Protein AF-A0A662UWB1-F1 (afdb_monomer_lite)

pLDDT: mean 75.76, std 14.85, range [30.08, 95.81]

Secondary structure (DSSP, 8-state):
-----HHHHHHHHHS-PPPTTGGGGSEEEEE-TT-TT-SSSEEEEEPPTTSSTT--HHHHHHHHHHHHHHHTTTT--SB-TTTSSBHHHHHHHHHHTT---TTPPPTTS-HHHH-SSSS-HHHHHHHHHHTTPPPPPP-PPPP-

Radius of gyration: 21.33 Å; chains: 1; bounding box: 65×40×46 Å

Foldseek 3Di:
DFDADVVQVVCVVVVNFDDQQVLLRHKHWDACVVVPPDPDRIDIDRRPNCRHPPPDPQNVQLVVVLVVQLCVCPPPDDADPVPRHRNSVVSSCVRCVVNGRPPDDDPCPPCVNVDVDPDDPVRVVVVCVVVVHDDDDDDDDDDD

Sequence (144 aa):
MTLIRATTILAGLTGKPESRKELSTGVQLVGRGRVVWAKKPFWFRNAPYTVGPYAHDGQIEIRLMFANAAHQAKGMKGLDPETGLPHAAAHVMRKLTGATAPHRMDPAKYPSKIQRTAYREADLIAEARRRGLGTPAYVPPARV

Structure (mmCIF, N/CA/C/O backbone):
data_AF-A0A662UWB1-F1
#
_entry.id   AF-A0A662UWB1-F1
#
loop_
_atom_site.group_PDB
_atom_site.id
_atom_site.type_symbol
_atom_site.label_atom_id
_atom_site.label_alt_id
_atom_site.label_comp_id
_atom_site.label_asym_id
_atom_site.label_entity_id
_atom_site.label_seq_id
_atom_site.pdbx_PDB_ins_code
_atom_site.Cartn_x
_atom_site.Cartn_y
_atom_site.Cartn_z
_atom_site.occupancy
_atom_site.B_iso_or_equiv
_atom_site.auth_seq_id
_atom_site.auth_comp_id
_atom_site.auth_asym_id
_atom_site.auth_atom_id
_atom_site.pdbx_PDB_model_num
ATOM 1 N N . MET A 1 1 ? 19.954 -0.170 -0.949 1.00 30.08 1 MET A N 1
ATOM 2 C CA . MET A 1 1 ? 20.369 1.138 -0.401 1.00 30.08 1 MET A CA 1
ATOM 3 C C . MET A 1 1 ? 19.346 2.168 -0.849 1.00 30.08 1 MET A C 1
ATOM 5 O O . MET A 1 1 ? 19.076 2.213 -2.043 1.00 30.08 1 MET A O 1
ATOM 9 N N . THR A 1 2 ? 18.716 2.916 0.062 1.00 38.97 2 THR A N 1
ATOM 10 C CA . THR A 1 2 ? 17.745 3.952 -0.333 1.00 38.97 2 THR A CA 1
ATOM 11 C C . THR A 1 2 ? 18.452 5.298 -0.432 1.00 38.97 2 THR A C 1
ATOM 13 O O . THR A 1 2 ? 19.077 5.738 0.529 1.00 38.97 2 THR A O 1
ATOM 16 N N . LEU A 1 3 ? 18.356 5.943 -1.594 1.00 45.12 3 LEU A N 1
ATOM 17 C CA . LEU A 1 3 ? 18.893 7.280 -1.823 1.00 45.12 3 LEU A CA 1
ATOM 18 C C . LEU A 1 3 ? 18.009 8.312 -1.108 1.00 45.12 3 LEU A C 1
ATOM 20 O O . LEU A 1 3 ? 16.830 8.452 -1.442 1.00 45.12 3 LEU A O 1
ATOM 24 N N . ILE A 1 4 ? 18.572 9.041 -0.144 1.00 53.97 4 ILE A N 1
ATOM 25 C CA . ILE A 1 4 ? 17.940 10.249 0.398 1.00 53.97 4 ILE A CA 1
ATOM 26 C C . ILE A 1 4 ? 18.111 11.336 -0.661 1.00 53.97 4 ILE A C 1
ATOM 28 O O . ILE A 1 4 ? 19.228 11.764 -0.943 1.00 53.97 4 ILE A O 1
ATOM 32 N N . ARG A 1 5 ? 17.011 11.746 -1.295 1.00 58.16 5 ARG A N 1
ATOM 33 C CA . ARG A 1 5 ? 17.044 12.819 -2.293 1.00 58.16 5 ARG A CA 1
ATOM 34 C C . ARG A 1 5 ? 17.057 14.166 -1.577 1.00 58.16 5 ARG A C 1
ATOM 36 O O . ARG A 1 5 ? 16.391 14.331 -0.557 1.00 58.16 5 ARG A O 1
ATOM 43 N N . ALA A 1 6 ? 17.769 15.146 -2.133 1.00 57.19 6 ALA A N 1
ATOM 44 C CA . ALA A 1 6 ? 17.788 16.513 -1.604 1.00 57.19 6 ALA A CA 1
ATOM 45 C C . ALA A 1 6 ? 16.370 17.106 -1.478 1.00 57.19 6 ALA A C 1
ATOM 47 O O . ALA A 1 6 ? 16.086 17.866 -0.553 1.00 57.19 6 ALA A O 1
ATOM 48 N N . THR A 1 7 ? 15.449 16.678 -2.347 1.00 60.81 7 THR A N 1
ATOM 49 C CA . THR A 1 7 ? 14.036 17.058 -2.291 1.00 60.81 7 THR A CA 1
ATOM 50 C C . THR A 1 7 ? 13.334 16.580 -1.019 1.00 60.81 7 THR A C 1
ATOM 52 O O . THR A 1 7 ? 12.487 17.292 -0.498 1.00 60.81 7 THR A O 1
ATOM 55 N N . THR A 1 8 ? 13.735 15.447 -0.433 1.00 56.06 8 THR A N 1
ATOM 56 C CA . THR A 1 8 ? 13.215 14.961 0.856 1.00 56.06 8 THR A CA 1
ATOM 57 C C . THR A 1 8 ? 13.648 15.856 2.023 1.00 56.06 8 THR A C 1
ATOM 59 O O . THR A 1 8 ? 12.873 16.073 2.953 1.00 56.06 8 THR A O 1
ATOM 62 N N . ILE A 1 9 ? 14.866 16.404 1.967 1.00 60.88 9 ILE A N 1
ATOM 63 C CA . ILE A 1 9 ? 15.386 17.349 2.969 1.00 60.88 9 ILE A CA 1
ATOM 64 C C . ILE A 1 9 ? 14.651 18.691 2.838 1.00 60.88 9 ILE A C 1
ATOM 66 O O . ILE A 1 9 ? 14.133 19.215 3.822 1.00 60.88 9 ILE A O 1
ATOM 70 N N . LEU A 1 10 ? 14.517 19.202 1.611 1.00 56.84 10 LEU A N 1
ATOM 71 C CA . LEU A 1 10 ? 13.786 20.438 1.312 1.00 56.84 10 LEU A CA 1
ATOM 72 C C . LEU A 1 10 ? 12.287 20.341 1.628 1.00 56.84 10 LEU A C 1
ATOM 74 O O . LEU A 1 10 ? 11.715 21.292 2.156 1.00 56.84 10 LEU A O 1
ATOM 78 N N . ALA A 1 11 ? 11.644 19.200 1.378 1.00 58.25 11 ALA A N 1
ATOM 79 C CA . ALA A 1 11 ? 10.251 18.957 1.757 1.00 58.25 11 ALA A CA 1
ATOM 80 C C . ALA A 1 11 ? 10.061 18.957 3.284 1.00 58.25 11 ALA A C 1
ATOM 82 O O . ALA A 1 11 ? 9.036 19.422 3.783 1.00 58.25 11 ALA A O 1
ATOM 83 N N . GLY A 1 12 ? 11.066 18.485 4.033 1.00 57.97 12 GLY A N 1
ATOM 84 C CA . GLY A 1 12 ? 11.097 18.587 5.491 1.00 57.97 12 GLY A CA 1
ATOM 85 C C . GLY A 1 12 ? 11.230 20.021 6.006 1.00 57.97 12 GLY A C 1
ATOM 86 O O . GLY A 1 12 ? 10.634 20.347 7.027 1.00 57.97 12 GLY A O 1
ATOM 87 N N . LEU A 1 13 ? 11.957 20.880 5.282 1.00 56.72 13 LEU A N 1
ATOM 88 C CA . LEU A 1 13 ? 12.158 22.294 5.629 1.00 56.72 13 LEU A CA 1
ATOM 89 C C . LEU A 1 13 ? 10.992 23.202 5.205 1.00 56.72 13 LEU A C 1
ATOM 91 O O . LEU A 1 13 ? 10.688 24.172 5.888 1.00 56.72 13 LEU A O 1
ATOM 95 N N . THR A 1 14 ? 10.330 22.899 4.086 1.00 55.03 14 THR A N 1
ATOM 96 C CA . THR A 1 14 ? 9.287 23.755 3.485 1.00 55.03 14 THR A CA 1
ATOM 97 C C . THR A 1 14 ? 7.860 23.362 3.876 1.00 55.03 14 THR A C 1
ATOM 99 O O . THR A 1 14 ? 6.906 24.045 3.504 1.00 55.03 14 THR A O 1
ATOM 102 N N . GLY A 1 15 ? 7.680 22.251 4.601 1.00 54.00 15 GLY A N 1
ATOM 103 C CA . GLY A 1 15 ? 6.373 21.781 5.076 1.00 54.00 15 GLY A CA 1
ATOM 104 C C . GLY A 1 15 ? 5.419 21.291 3.979 1.00 54.00 15 GLY A C 1
ATOM 105 O O . GLY A 1 15 ? 4.290 20.905 4.282 1.00 54.00 15 GLY A O 1
ATOM 106 N N . LYS A 1 16 ? 5.852 21.275 2.713 1.00 50.88 16 LYS A N 1
ATOM 107 C CA . LYS A 1 16 ? 5.090 20.750 1.576 1.00 50.88 16 LYS A CA 1
ATOM 108 C C . LYS A 1 16 ? 5.683 19.403 1.155 1.00 50.88 16 LYS A C 1
ATOM 110 O O . LYS A 1 16 ? 6.632 19.382 0.373 1.00 50.88 16 LYS A O 1
ATOM 115 N N . PRO A 1 17 ? 5.176 18.272 1.679 1.00 55.06 17 PRO A N 1
ATOM 116 C CA . PRO A 1 17 ? 5.609 16.964 1.205 1.00 55.06 17 PRO A CA 1
ATOM 117 C C . PRO A 1 17 ? 5.277 16.806 -0.286 1.00 55.06 17 PRO A C 1
ATOM 119 O O . PRO A 1 17 ? 4.212 17.238 -0.729 1.00 55.06 17 PRO A O 1
ATOM 122 N N . GLU A 1 18 ? 6.184 16.179 -1.045 1.00 55.53 18 GLU A N 1
ATOM 123 C CA . GLU A 1 18 ? 5.965 15.809 -2.453 1.00 55.53 18 GLU A CA 1
ATOM 124 C C . GLU A 1 18 ? 4.643 15.038 -2.629 1.00 55.53 18 GLU A C 1
ATOM 126 O O . GLU A 1 18 ? 4.139 14.383 -1.704 1.00 55.53 18 GLU A O 1
ATOM 131 N N . SER A 1 19 ? 4.061 15.088 -3.831 1.00 51.94 19 SER A N 1
ATOM 132 C CA . SER A 1 19 ? 2.811 14.380 -4.098 1.00 51.94 19 SER A CA 1
ATOM 133 C C . SER A 1 19 ? 3.012 12.861 -3.956 1.00 51.94 19 SER A C 1
ATOM 135 O O . SER A 1 19 ? 4.069 12.308 -4.262 1.00 51.94 19 SER A O 1
ATOM 137 N N . ARG A 1 20 ? 1.983 12.129 -3.500 1.00 48.50 20 ARG A N 1
ATOM 138 C CA . ARG A 1 20 ? 2.073 10.671 -3.246 1.00 48.50 20 ARG A CA 1
ATOM 139 C C . ARG A 1 20 ? 2.561 9.845 -4.445 1.00 48.50 20 ARG A C 1
ATOM 141 O O . ARG A 1 20 ? 3.046 8.738 -4.233 1.00 48.50 20 ARG A O 1
ATOM 148 N N . LYS A 1 21 ? 2.413 10.349 -5.676 1.00 46.69 21 LYS A N 1
ATOM 149 C CA . LYS A 1 21 ? 2.893 9.681 -6.897 1.00 46.69 21 LYS A CA 1
ATOM 150 C C . LYS A 1 21 ? 4.418 9.786 -7.045 1.00 46.69 21 LYS A C 1
ATOM 152 O O . LYS A 1 21 ? 5.051 8.813 -7.448 1.00 46.69 21 LYS A O 1
ATOM 157 N N . GLU A 1 22 ? 5.002 10.916 -6.656 1.00 51.84 22 GLU A N 1
ATOM 158 C CA . GLU A 1 22 ? 6.445 11.203 -6.733 1.00 51.84 22 GLU A CA 1
ATOM 159 C C . GLU A 1 22 ? 7.227 10.537 -5.590 1.00 51.84 22 GLU A C 1
ATOM 161 O O . GLU A 1 22 ? 8.334 10.041 -5.789 1.00 51.84 22 GLU A O 1
ATOM 166 N N . LEU A 1 23 ? 6.591 10.386 -4.423 1.00 53.16 23 LEU A N 1
ATOM 167 C CA . LEU A 1 23 ? 7.151 9.702 -3.250 1.00 53.16 23 LEU A CA 1
ATOM 168 C C . LEU A 1 23 ? 7.293 8.174 -3.406 1.00 53.16 23 LEU A C 1
ATOM 170 O O . LEU A 1 23 ? 7.787 7.517 -2.490 1.00 53.16 23 LEU A O 1
ATOM 174 N N . SER A 1 24 ? 6.852 7.597 -4.528 1.00 52.19 24 SER A N 1
ATOM 175 C CA . SER A 1 24 ? 6.779 6.146 -4.767 1.00 52.19 24 SER A CA 1
ATOM 176 C C . SER A 1 24 ? 8.127 5.425 -4.848 1.00 52.19 24 SER A C 1
ATOM 178 O O . SER A 1 24 ? 8.180 4.198 -4.776 1.00 52.19 24 SER A O 1
ATOM 180 N N . THR A 1 25 ? 9.225 6.176 -4.954 1.00 53.50 25 THR A N 1
ATOM 181 C CA . THR A 1 25 ? 10.578 5.628 -5.137 1.00 53.50 25 THR A CA 1
ATOM 182 C C . THR A 1 25 ? 11.593 6.098 -4.084 1.00 53.50 25 THR A C 1
ATOM 184 O O . THR A 1 25 ? 12.794 5.990 -4.326 1.00 53.50 25 THR A O 1
ATOM 187 N N . GLY A 1 26 ? 11.160 6.658 -2.943 1.00 58.59 26 GLY A N 1
ATOM 188 C CA . GLY A 1 26 ? 12.063 7.344 -2.002 1.00 58.59 26 GLY A CA 1
ATOM 189 C C . GLY A 1 26 ? 11.813 7.125 -0.503 1.00 58.59 26 GLY A C 1
ATOM 190 O O . GLY A 1 26 ? 10.829 6.511 -0.077 1.00 58.59 26 GLY A O 1
ATOM 191 N N . VAL A 1 27 ? 12.741 7.657 0.305 1.00 66.38 27 VAL A N 1
ATOM 192 C CA . VAL A 1 27 ? 12.576 7.828 1.757 1.00 66.38 27 VAL A CA 1
ATOM 193 C C . VAL A 1 27 ? 11.588 8.971 1.999 1.00 66.38 27 VAL A C 1
ATOM 195 O O . VAL A 1 27 ? 11.742 10.058 1.454 1.00 66.38 27 VAL A O 1
ATOM 198 N N . GLN A 1 28 ? 10.576 8.737 2.827 1.00 69.06 28 GLN A N 1
ATOM 199 C CA . GLN A 1 28 ? 9.598 9.730 3.262 1.00 69.06 28 GLN A CA 1
ATOM 200 C C . GLN A 1 28 ? 9.977 10.240 4.652 1.00 69.06 28 GLN A C 1
ATOM 202 O O . GLN A 1 28 ? 10.137 9.430 5.568 1.00 69.06 28 GLN A O 1
ATOM 207 N N . LEU A 1 29 ? 10.054 11.562 4.828 1.00 71.06 29 LEU A N 1
ATOM 208 C CA . LEU A 1 29 ? 10.004 12.180 6.152 1.00 71.06 29 LEU A CA 1
ATOM 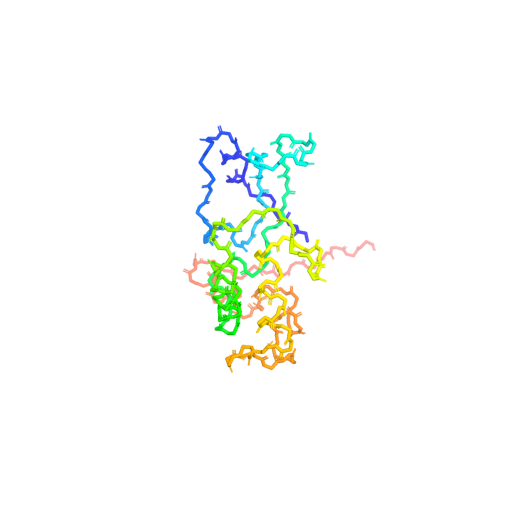209 C C . LEU A 1 29 ? 8.536 12.324 6.558 1.00 71.06 29 LEU A C 1
ATOM 211 O O . LEU A 1 29 ? 7.761 13.016 5.900 1.00 71.06 29 LEU A O 1
ATOM 215 N N . VAL A 1 30 ? 8.143 11.635 7.624 1.00 70.50 30 VAL A N 1
ATOM 216 C CA . VAL A 1 30 ? 6.763 11.610 8.111 1.00 70.50 30 VAL A CA 1
ATOM 217 C C . VAL A 1 30 ? 6.707 12.324 9.446 1.00 70.50 30 VAL A C 1
ATOM 219 O O . VAL A 1 30 ? 7.424 11.957 10.374 1.00 70.50 30 VAL A O 1
ATOM 222 N N . GLY A 1 31 ? 5.851 13.339 9.541 1.00 73.25 31 GLY A N 1
ATOM 223 C CA . GLY A 1 31 ? 5.522 13.974 10.811 1.00 73.25 31 GLY A CA 1
ATOM 224 C C . GLY A 1 31 ? 4.531 13.143 11.622 1.00 73.25 31 GLY A C 1
ATOM 225 O O . GLY A 1 31 ? 3.694 12.428 11.069 1.00 73.25 31 GLY A O 1
ATOM 226 N N . ARG A 1 32 ? 4.591 13.283 12.947 1.00 77.06 32 ARG A N 1
ATOM 227 C CA . ARG A 1 32 ? 3.719 12.592 13.904 1.00 77.06 32 ARG A CA 1
ATOM 228 C C . ARG A 1 32 ? 2.241 12.776 13.604 1.00 77.06 32 ARG A C 1
ATOM 230 O O . ARG A 1 32 ? 1.494 11.805 13.672 1.00 77.06 32 ARG A O 1
ATOM 237 N N . GLY A 1 33 ? 1.812 13.987 13.253 1.00 75.12 33 GLY A N 1
ATOM 238 C CA . GLY A 1 33 ? 0.404 14.275 12.981 1.00 75.12 33 GLY A CA 1
ATOM 239 C C . GLY A 1 33 ? -0.510 13.718 14.081 1.00 75.12 33 GLY A C 1
ATOM 240 O O . GLY A 1 33 ? -0.320 14.010 15.257 1.00 75.12 33 GLY A O 1
ATOM 241 N N . ARG A 1 34 ? -1.471 12.865 13.698 1.00 67.38 34 ARG A N 1
ATOM 242 C CA . ARG A 1 34 ? -2.433 12.206 14.609 1.00 67.38 34 ARG A CA 1
ATOM 243 C C . ARG A 1 34 ? -1.971 10.842 15.146 1.00 67.38 34 ARG A C 1
ATOM 245 O O . ARG A 1 34 ? -2.760 10.109 15.734 1.00 67.38 34 ARG A O 1
ATOM 252 N N . VAL A 1 35 ? -0.716 10.463 14.923 1.00 71.38 35 VAL A N 1
ATOM 253 C CA . VAL A 1 35 ? -0.171 9.171 15.352 1.00 71.38 35 VAL A CA 1
ATOM 254 C C . VAL A 1 35 ? 0.227 9.259 16.826 1.00 71.38 35 VAL A C 1
ATOM 256 O O . VAL A 1 35 ? 1.361 9.587 17.177 1.00 71.38 35 VAL A O 1
ATOM 259 N N . VAL A 1 36 ? -0.737 8.997 17.711 1.00 74.75 36 VAL A N 1
ATOM 260 C CA . VAL A 1 36 ? -0.573 9.178 19.165 1.00 74.75 36 VAL A CA 1
ATOM 261 C C . VAL A 1 36 ? 0.523 8.293 19.763 1.00 74.75 36 VAL A C 1
ATOM 263 O O . VAL A 1 36 ? 1.230 8.741 20.663 1.00 74.75 36 VAL A O 1
ATOM 266 N N . TRP A 1 37 ? 0.737 7.100 19.202 1.00 73.75 37 TRP A N 1
ATOM 267 C CA . TRP A 1 37 ? 1.749 6.135 19.645 1.00 73.75 37 TRP A CA 1
ATOM 268 C C . TRP A 1 37 ? 3.174 6.446 19.158 1.00 73.75 37 TRP A C 1
ATOM 270 O O . TRP A 1 37 ? 4.131 5.816 19.610 1.00 73.75 37 TRP A O 1
ATOM 280 N N . ALA A 1 38 ? 3.354 7.401 18.241 1.00 78.50 38 ALA A N 1
ATOM 281 C CA . ALA A 1 38 ? 4.684 7.750 17.759 1.00 78.50 38 ALA A CA 1
ATOM 282 C C . ALA A 1 38 ? 5.441 8.568 18.817 1.00 78.50 38 ALA A C 1
ATOM 284 O O . ALA A 1 38 ? 5.044 9.678 19.168 1.00 78.50 38 ALA A O 1
ATOM 285 N N . LYS A 1 39 ? 6.562 8.016 19.303 1.00 81.38 39 LYS A N 1
ATOM 286 C CA . LYS A 1 39 ? 7.436 8.675 20.290 1.00 81.38 39 LYS A CA 1
ATOM 287 C C . LYS A 1 39 ? 8.217 9.854 19.701 1.00 81.38 39 LYS A C 1
ATOM 289 O O . LYS A 1 39 ? 8.512 10.807 20.410 1.00 81.38 39 LYS A O 1
ATOM 294 N N . LYS A 1 40 ? 8.569 9.785 18.412 1.00 80.56 40 LYS A N 1
ATOM 295 C CA . LYS A 1 40 ? 9.342 10.822 17.715 1.00 80.56 40 LYS A CA 1
ATOM 296 C C . LYS A 1 40 ? 8.401 11.768 16.958 1.00 80.56 40 LYS A C 1
ATOM 298 O O . LYS A 1 40 ? 7.447 11.283 16.346 1.00 80.56 40 LYS A O 1
ATOM 303 N N . PRO A 1 41 ? 8.665 13.088 16.952 1.00 78.50 41 PRO A N 1
ATOM 304 C CA . PRO A 1 41 ? 7.842 14.052 16.220 1.00 78.50 41 PRO A CA 1
ATOM 305 C C . PRO A 1 41 ? 7.944 13.870 14.700 1.00 78.50 41 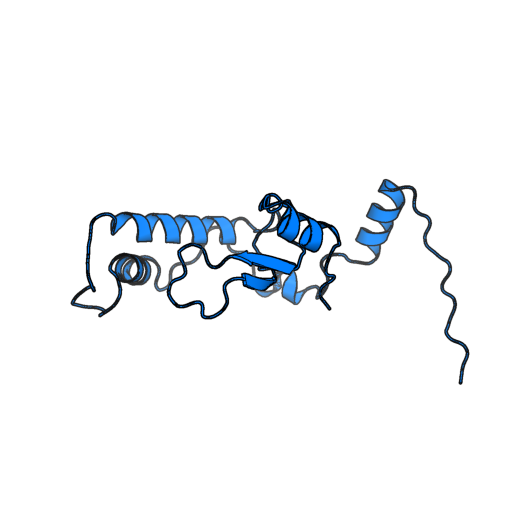PRO A C 1
ATOM 307 O O . PRO A 1 41 ? 7.000 14.202 13.987 1.00 78.50 41 PRO A O 1
ATOM 310 N N . PHE A 1 42 ? 9.045 13.287 14.217 1.00 82.06 42 PHE A N 1
ATOM 311 C CA . PHE A 1 42 ? 9.259 12.940 12.816 1.00 82.06 42 PHE A CA 1
ATOM 312 C C . PHE A 1 42 ? 10.045 11.628 12.715 1.00 82.06 42 PHE A C 1
ATOM 314 O O . PHE A 1 42 ? 10.832 11.299 13.609 1.00 82.06 42 PHE A O 1
ATOM 321 N N . TRP A 1 43 ? 9.858 10.874 11.636 1.00 80.62 43 TRP A N 1
ATOM 322 C CA . TRP A 1 43 ? 10.686 9.709 11.323 1.00 80.62 43 TRP A CA 1
ATOM 323 C C . TRP A 1 43 ? 10.791 9.486 9.820 1.00 80.62 43 TRP A C 1
ATOM 325 O O . TRP A 1 43 ? 9.927 9.892 9.041 1.00 80.62 43 TRP A O 1
ATOM 335 N N . PHE A 1 44 ? 11.855 8.795 9.427 1.00 78.88 44 PHE A N 1
ATOM 336 C CA . PHE A 1 44 ? 12.032 8.327 8.064 1.00 78.88 44 PHE A CA 1
ATOM 337 C C . PHE A 1 44 ? 11.361 6.967 7.882 1.00 78.88 44 PHE A C 1
ATOM 339 O O . PHE A 1 44 ? 11.494 6.079 8.725 1.00 78.88 44 PHE A O 1
ATOM 346 N N . ARG A 1 45 ? 10.659 6.784 6.765 1.00 70.12 45 ARG A N 1
ATOM 347 C CA . ARG A 1 45 ? 10.213 5.463 6.306 1.00 70.12 45 ARG A CA 1
ATOM 348 C C . ARG A 1 45 ? 10.428 5.332 4.809 1.00 70.12 45 ARG A C 1
ATOM 350 O O . ARG A 1 45 ? 10.287 6.311 4.086 1.00 70.12 45 ARG A O 1
ATOM 357 N N . ASN A 1 46 ? 10.697 4.128 4.323 1.00 65.81 46 ASN A N 1
ATOM 358 C CA . ASN A 1 46 ? 10.598 3.881 2.888 1.00 65.81 46 ASN A CA 1
ATOM 359 C C . ASN A 1 46 ? 9.120 3.915 2.487 1.00 65.81 46 ASN A C 1
ATOM 361 O O . ASN A 1 46 ? 8.276 3.334 3.178 1.00 65.81 46 ASN A O 1
ATOM 365 N N . ALA A 1 47 ? 8.798 4.586 1.380 1.00 62.19 47 ALA A N 1
ATOM 366 C CA . ALA A 1 47 ? 7.512 4.356 0.741 1.00 62.19 47 ALA A CA 1
ATOM 367 C C . ALA A 1 47 ? 7.415 2.858 0.400 1.00 62.19 47 ALA A C 1
ATOM 369 O O . ALA A 1 47 ? 8.387 2.295 -0.116 1.00 62.19 47 ALA A O 1
ATOM 370 N N . PRO A 1 48 ? 6.295 2.177 0.694 1.00 58.19 48 PRO A N 1
ATOM 371 C CA . PRO A 1 48 ? 6.112 0.830 0.186 1.00 58.19 48 PRO A CA 1
ATOM 372 C C . PRO A 1 48 ? 6.217 0.894 -1.339 1.00 58.19 48 PRO A C 1
ATOM 374 O O . PRO A 1 48 ? 5.605 1.764 -1.954 1.00 58.19 48 PRO A O 1
ATOM 377 N N . TYR A 1 49 ? 6.948 -0.040 -1.947 1.00 53.59 49 TYR A N 1
ATOM 378 C CA . TYR A 1 49 ? 7.111 -0.158 -3.407 1.00 53.59 49 TYR A CA 1
ATOM 379 C C . TYR A 1 49 ? 5.769 -0.291 -4.156 1.00 53.59 49 TYR A C 1
ATOM 381 O O . TYR A 1 49 ? 5.703 -0.182 -5.374 1.00 53.59 49 TYR A O 1
ATOM 389 N N . THR A 1 50 ? 4.684 -0.500 -3.412 1.00 54.72 50 THR A N 1
ATOM 390 C CA . THR A 1 50 ? 3.300 -0.556 -3.875 1.00 54.72 50 THR A CA 1
ATOM 391 C C . THR A 1 50 ? 2.562 0.796 -3.823 1.00 54.72 50 THR A C 1
ATOM 393 O O . THR A 1 50 ? 1.354 0.837 -4.069 1.00 54.72 50 THR A O 1
ATOM 396 N N . VAL A 1 51 ? 3.203 1.889 -3.398 1.00 56.56 51 VAL A N 1
ATOM 397 C CA . VAL A 1 51 ? 2.608 3.234 -3.277 1.00 56.56 51 VAL A CA 1
ATOM 398 C C . VAL A 1 51 ? 3.112 4.079 -4.439 1.00 56.56 51 VAL A C 1
ATOM 400 O O . VAL A 1 51 ? 3.989 4.903 -4.258 1.00 56.56 51 VAL A O 1
ATOM 403 N N . GLY A 1 52 ? 2.594 3.831 -5.641 1.00 56.38 52 GLY A N 1
ATOM 404 C CA . GLY A 1 52 ? 2.966 4.505 -6.890 1.00 56.38 52 GLY A CA 1
ATOM 405 C C . GLY A 1 52 ? 2.156 3.965 -8.075 1.00 56.38 52 GLY A C 1
ATOM 406 O O . GLY A 1 52 ? 1.369 3.040 -7.864 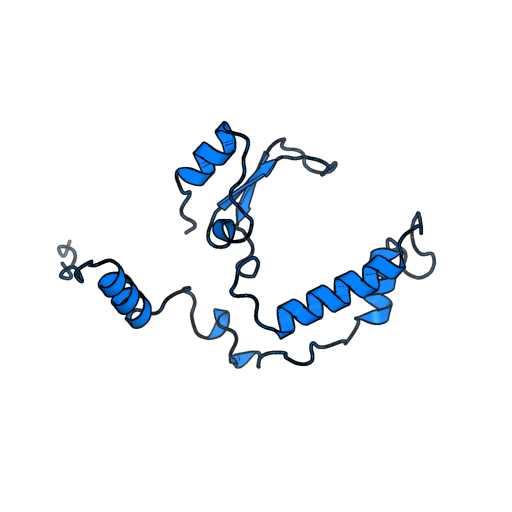1.00 56.38 52 GLY A O 1
ATOM 407 N N . PRO A 1 53 ? 2.340 4.484 -9.307 1.00 57.16 53 PRO A N 1
ATOM 408 C CA . PRO A 1 53 ? 1.604 4.047 -10.509 1.00 57.16 53 PRO A CA 1
ATOM 409 C C . PRO A 1 53 ? 1.809 2.564 -10.879 1.00 57.16 53 PRO A C 1
ATOM 411 O O . PRO A 1 53 ? 1.201 2.079 -11.821 1.00 57.16 53 PRO A O 1
ATOM 414 N N . TYR A 1 54 ? 2.652 1.845 -10.137 1.00 62.78 54 TYR A N 1
ATOM 415 C CA . TYR A 1 54 ? 3.037 0.453 -10.360 1.00 62.78 54 TYR A CA 1
ATOM 416 C C . TYR A 1 54 ? 2.183 -0.564 -9.587 1.00 62.78 54 TYR A C 1
ATOM 418 O O . TYR A 1 54 ? 2.510 -1.751 -9.570 1.00 62.78 54 TYR A O 1
ATOM 426 N N . ALA A 1 55 ? 1.128 -0.121 -8.894 1.00 70.00 55 ALA A N 1
ATOM 427 C CA . ALA A 1 55 ? 0.169 -1.051 -8.311 1.00 70.00 55 ALA A CA 1
ATOM 428 C C . ALA A 1 55 ? -0.615 -1.724 -9.443 1.00 70.00 55 ALA A C 1
ATOM 430 O O . ALA A 1 55 ? -1.308 -1.042 -10.191 1.00 70.00 55 ALA A O 1
ATOM 431 N N . HIS A 1 56 ? -0.495 -3.045 -9.570 1.00 77.00 56 HIS A N 1
ATOM 432 C CA . HIS A 1 56 ? -1.271 -3.790 -10.560 1.00 77.00 56 HIS A CA 1
ATOM 433 C C . HIS A 1 56 ? -2.751 -3.860 -10.157 1.00 77.00 56 HIS A C 1
ATOM 435 O O . HIS A 1 56 ? -3.087 -3.689 -8.982 1.00 77.00 56 HIS A O 1
ATOM 441 N N . ASP A 1 57 ? -3.623 -4.190 -11.107 1.00 86.12 57 ASP A N 1
ATOM 442 C CA . ASP A 1 57 ? -5.081 -4.140 -10.934 1.00 86.12 57 ASP A CA 1
ATOM 443 C C . ASP A 1 57 ? -5.556 -4.900 -9.691 1.00 86.12 57 ASP A C 1
ATOM 445 O O . ASP A 1 57 ? -6.175 -4.305 -8.812 1.00 86.12 57 ASP A O 1
ATOM 449 N N . GLY A 1 58 ? -5.133 -6.155 -9.504 1.00 86.25 58 GLY A N 1
ATOM 450 C CA . GLY A 1 58 ? -5.465 -6.909 -8.289 1.00 86.25 58 GLY A CA 1
ATOM 451 C C . GLY A 1 58 ? -5.049 -6.254 -6.955 1.00 86.25 58 GLY A C 1
ATOM 452 O O . GLY A 1 58 ? -5.729 -6.434 -5.944 1.00 86.25 58 GLY A O 1
ATOM 453 N N . GLN A 1 59 ? -3.972 -5.456 -6.912 1.00 83.00 59 GLN A N 1
ATOM 454 C CA . GLN A 1 59 ? -3.621 -4.677 -5.712 1.00 83.00 59 GLN A CA 1
ATOM 455 C C . GLN A 1 59 ? -4.575 -3.505 -5.489 1.00 83.00 59 GLN A C 1
ATOM 457 O O . GLN A 1 59 ? -4.844 -3.148 -4.342 1.00 83.00 59 GLN A O 1
ATOM 462 N N . ILE A 1 60 ? -5.060 -2.882 -6.560 1.00 84.19 60 ILE A N 1
ATOM 463 C CA . ILE A 1 60 ? -6.049 -1.805 -6.479 1.00 84.19 60 ILE A CA 1
ATOM 464 C C . ILE A 1 60 ? -7.383 -2.385 -6.005 1.00 84.19 60 ILE A C 1
ATOM 466 O O . ILE A 1 60 ? -7.969 -1.868 -5.056 1.00 84.19 60 ILE A O 1
ATOM 470 N N . GLU A 1 61 ? -7.813 -3.503 -6.582 1.00 89.81 61 GLU A N 1
ATOM 471 C CA . GLU A 1 61 ? -9.062 -4.179 -6.232 1.00 89.81 61 GLU A CA 1
ATOM 472 C C . GLU A 1 61 ? -9.111 -4.586 -4.766 1.00 89.81 61 GLU A C 1
ATOM 474 O O . GLU A 1 61 ? -10.051 -4.218 -4.066 1.00 89.81 61 GLU A O 1
ATOM 479 N N . ILE A 1 62 ? -8.079 -5.268 -4.256 1.00 89.50 62 ILE A N 1
ATOM 480 C CA . ILE A 1 62 ? -8.088 -5.699 -2.854 1.00 89.50 62 ILE A CA 1
ATOM 481 C C . ILE A 1 62 ? -8.093 -4.503 -1.892 1.00 89.50 62 ILE A C 1
ATOM 483 O O . ILE A 1 62 ? -8.722 -4.558 -0.836 1.00 89.50 62 ILE A O 1
ATOM 487 N N . ARG A 1 63 ? -7.455 -3.383 -2.266 1.00 87.00 63 ARG A N 1
ATOM 488 C CA . ARG A 1 63 ? -7.503 -2.133 -1.490 1.00 87.00 63 ARG A CA 1
ATOM 489 C C . ARG A 1 63 ? -8.897 -1.514 -1.498 1.00 87.00 63 ARG A C 1
ATOM 491 O O . ARG A 1 63 ? -9.334 -1.026 -0.458 1.00 87.00 63 ARG A O 1
ATOM 498 N N 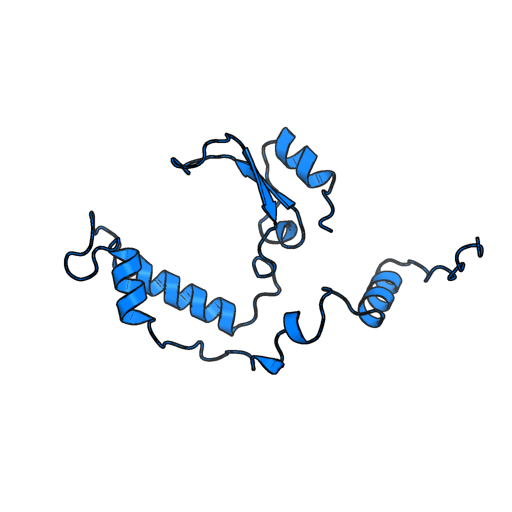. LEU A 1 64 ? -9.591 -1.540 -2.635 1.00 90.00 64 LEU A N 1
ATOM 499 C CA . LEU A 1 64 ? -10.973 -1.072 -2.740 1.00 90.00 64 LEU A CA 1
ATOM 500 C C . LEU A 1 64 ? -11.924 -1.970 -1.943 1.00 90.00 64 LEU A C 1
ATOM 502 O O . LEU A 1 64 ? -12.748 -1.457 -1.192 1.00 90.00 64 LEU A O 1
ATOM 506 N N . MET A 1 65 ? -11.767 -3.293 -2.026 1.00 90.62 65 MET A N 1
ATOM 507 C CA . MET A 1 65 ? -12.523 -4.254 -1.216 1.00 90.62 65 MET A CA 1
ATOM 508 C C . MET A 1 65 ? -12.316 -3.995 0.281 1.00 90.62 65 MET A C 1
ATOM 510 O O . MET A 1 65 ? -13.288 -3.919 1.033 1.00 90.62 65 MET A O 1
ATOM 514 N N . PHE A 1 66 ? -11.064 -3.784 0.701 1.00 91.56 66 PHE A N 1
ATOM 515 C CA . PHE A 1 66 ? -10.717 -3.430 2.077 1.00 91.56 66 PHE A CA 1
ATOM 516 C C . PHE A 1 66 ? -11.390 -2.130 2.518 1.00 91.56 66 PHE A C 1
ATOM 518 O O . PHE A 1 66 ? -12.037 -2.098 3.564 1.00 91.56 66 PHE A O 1
ATOM 525 N N . ALA A 1 67 ? -11.278 -1.067 1.718 1.00 88.31 67 ALA A N 1
ATOM 526 C CA . ALA A 1 67 ? -11.894 0.221 2.020 1.00 88.31 67 ALA A CA 1
ATOM 527 C C . ALA A 1 67 ? -13.424 0.111 2.123 1.00 88.31 67 ALA A C 1
ATOM 529 O O . ALA A 1 67 ? -14.011 0.606 3.083 1.00 88.31 67 ALA A O 1
ATOM 530 N N . ASN A 1 68 ? -14.061 -0.599 1.189 1.00 92.38 68 ASN A N 1
ATOM 531 C CA . ASN A 1 68 ? -15.505 -0.821 1.185 1.00 92.38 68 ASN A CA 1
ATOM 532 C C . ASN A 1 68 ? -15.974 -1.612 2.412 1.00 92.38 68 ASN A C 1
ATOM 534 O O . ASN A 1 68 ? -16.991 -1.257 3.005 1.00 92.38 68 ASN A O 1
ATOM 538 N N . ALA A 1 69 ? -15.243 -2.655 2.817 1.00 91.19 69 ALA A N 1
ATOM 539 C CA . ALA A 1 69 ? -15.554 -3.410 4.029 1.00 91.19 69 ALA A CA 1
ATOM 540 C C . ALA A 1 69 ? -15.371 -2.552 5.291 1.00 91.19 69 ALA A C 1
ATOM 542 O O . ALA A 1 69 ? -16.246 -2.536 6.153 1.00 91.19 69 ALA A O 1
ATOM 543 N N . ALA A 1 70 ? -14.285 -1.779 5.376 1.00 90.38 70 ALA A N 1
ATOM 544 C CA . ALA A 1 70 ? -14.015 -0.905 6.515 1.00 90.38 70 ALA A CA 1
ATOM 545 C C . ALA A 1 70 ? -15.043 0.235 6.648 1.00 90.38 70 ALA A C 1
ATOM 547 O O . ALA A 1 70 ? -15.462 0.560 7.759 1.00 90.38 70 ALA A O 1
ATOM 548 N N . HIS A 1 71 ? -15.490 0.829 5.536 1.00 91.88 71 HIS A N 1
ATOM 549 C CA . HIS A 1 71 ? -16.481 1.913 5.540 1.00 91.88 71 HIS A CA 1
ATOM 550 C C . HIS A 1 71 ? -17.847 1.496 6.089 1.00 91.88 71 HIS A C 1
ATOM 552 O O . HIS A 1 71 ? -18.583 2.347 6.583 1.00 91.88 71 HIS A O 1
ATOM 558 N N . GLN A 1 72 ? -18.179 0.208 6.057 1.00 92.12 72 GLN A N 1
ATOM 559 C CA . GLN A 1 72 ? -19.435 -0.290 6.623 1.00 92.12 72 GLN A CA 1
ATOM 560 C C . GLN A 1 72 ? -19.474 -0.205 8.151 1.00 92.12 72 GLN A C 1
ATOM 562 O O . GLN A 1 72 ? -20.555 -0.181 8.724 1.00 92.12 72 GLN A O 1
ATOM 567 N N . ALA A 1 73 ? -18.317 -0.088 8.806 1.00 91.12 73 ALA A N 1
ATOM 568 C CA . ALA A 1 73 ? -18.229 0.143 10.244 1.00 91.12 73 ALA A CA 1
ATOM 569 C C . ALA A 1 73 ? -18.319 1.635 10.627 1.00 91.12 73 ALA A C 1
ATOM 571 O O . ALA A 1 73 ? -18.102 1.998 11.785 1.00 91.12 73 ALA A O 1
ATOM 572 N N . LYS A 1 74 ? -18.578 2.538 9.667 1.00 91.25 74 LYS A N 1
ATOM 573 C CA . LYS A 1 74 ? -18.640 3.981 9.929 1.00 91.25 74 LYS A CA 1
ATOM 574 C C . LYS A 1 74 ? -19.733 4.287 10.957 1.00 91.25 74 LYS A C 1
ATOM 576 O O . LYS A 1 74 ? -20.890 3.941 10.767 1.00 91.25 74 LYS A O 1
ATOM 581 N N . GLY A 1 75 ? -19.354 4.990 12.023 1.00 90.81 75 GLY A N 1
ATOM 582 C CA . GLY A 1 75 ? -20.257 5.371 13.115 1.00 90.81 75 GLY A CA 1
ATOM 583 C C . GLY A 1 75 ? -20.278 4.384 14.285 1.00 90.81 75 GLY A C 1
ATOM 584 O O . GLY A 1 75 ? -20.679 4.773 15.379 1.00 90.81 75 GLY A O 1
ATOM 585 N N . MET A 1 76 ? -19.771 3.162 14.099 1.00 92.25 76 MET A N 1
ATOM 586 C CA . MET A 1 76 ? -19.598 2.199 15.187 1.00 92.25 76 MET A CA 1
ATOM 587 C C . MET A 1 76 ? -18.401 2.601 16.056 1.00 92.25 76 MET A C 1
ATOM 589 O O . MET A 1 76 ? -17.374 3.065 15.552 1.00 92.25 76 MET A O 1
ATOM 593 N N . LYS A 1 77 ? -18.537 2.449 17.375 1.00 91.00 77 LYS A N 1
ATOM 594 C CA . LYS A 1 77 ? -17.527 2.844 18.367 1.00 91.00 77 LYS A CA 1
ATOM 595 C C . LYS A 1 77 ? -17.185 1.658 19.259 1.00 91.00 77 LYS A C 1
ATOM 597 O O . LYS A 1 77 ? -18.023 0.796 19.475 1.00 91.00 77 LYS A O 1
ATOM 602 N N . GLY A 1 78 ? -15.979 1.668 19.819 1.00 92.19 78 GLY A N 1
ATOM 603 C CA . GLY A 1 78 ? -15.508 0.597 20.694 1.00 92.19 78 GLY A CA 1
ATOM 604 C C . GLY A 1 78 ? -14.991 -0.620 19.927 1.00 92.19 78 GLY A C 1
ATOM 605 O O . GLY A 1 78 ? -14.591 -0.517 18.761 1.00 92.19 78 GLY A O 1
ATOM 606 N N . LEU A 1 79 ? -14.940 -1.746 20.632 1.00 94.94 79 LEU A N 1
ATOM 607 C CA . LEU A 1 79 ? -14.493 -3.030 20.108 1.00 94.94 79 LEU A CA 1
ATOM 608 C C . LEU A 1 79 ? -15.702 -3.913 19.818 1.00 94.94 79 LEU A C 1
ATOM 610 O O . LEU A 1 79 ? -16.679 -3.915 20.563 1.00 94.94 79 LEU A O 1
ATOM 614 N N . ASP A 1 80 ? -15.596 -4.676 18.743 1.00 94.25 80 ASP A N 1
ATOM 615 C CA . ASP A 1 80 ? -16.566 -5.684 18.370 1.00 94.25 80 ASP A CA 1
ATOM 616 C C . ASP A 1 80 ? -16.568 -6.822 19.406 1.00 94.25 80 ASP A C 1
ATOM 618 O O . ASP A 1 80 ? -15.506 -7.389 19.673 1.00 94.25 80 ASP A O 1
ATOM 622 N N . PRO A 1 81 ? -17.723 -7.174 19.993 1.00 94.25 81 PRO A N 1
ATOM 623 C CA . PRO A 1 81 ? -17.785 -8.116 21.111 1.00 94.25 81 PRO A CA 1
ATOM 624 C C . PRO A 1 81 ? -17.432 -9.556 20.718 1.00 94.25 81 PRO A C 1
ATOM 626 O O . PRO A 1 81 ? -16.973 -10.316 21.563 1.00 94.25 81 PRO A O 1
ATOM 629 N N . GLU A 1 82 ? -17.620 -9.934 19.451 1.00 94.12 82 GLU A N 1
ATOM 630 C CA . GLU A 1 82 ? -17.324 -11.286 18.964 1.00 94.12 82 GLU A CA 1
ATOM 631 C C . GLU A 1 82 ? -15.831 -11.481 18.695 1.00 94.12 82 GLU A C 1
ATOM 633 O O . GLU A 1 82 ? -15.252 -12.510 19.033 1.00 94.12 82 GLU A O 1
ATOM 638 N N . THR A 1 83 ? -15.201 -10.495 18.053 1.00 92.94 83 THR A N 1
ATOM 639 C CA . THR A 1 83 ? -13.812 -10.610 17.581 1.00 92.94 83 THR A CA 1
ATOM 640 C C . THR A 1 83 ? -12.798 -9.920 18.490 1.00 92.94 83 THR A C 1
ATOM 642 O O . THR A 1 83 ? -11.600 -10.161 18.360 1.00 92.94 83 THR A O 1
ATOM 645 N N . GLY A 1 84 ? -13.241 -9.023 19.377 1.00 94.50 84 GLY A N 1
ATOM 646 C CA . GLY A 1 84 ? -12.377 -8.161 20.189 1.00 94.50 84 GLY A CA 1
ATOM 647 C C . GLY A 1 84 ? -11.628 -7.088 19.387 1.00 94.50 84 GLY A C 1
ATOM 648 O O . GLY A 1 84 ? -10.776 -6.386 19.931 1.00 94.50 84 GLY A O 1
ATOM 649 N N . LEU A 1 85 ? -11.917 -6.945 18.090 1.00 93.38 85 LEU A N 1
ATOM 650 C CA . LEU A 1 85 ? -11.246 -6.007 17.190 1.00 93.38 85 LEU A CA 1
ATOM 651 C C . LEU A 1 85 ? -12.046 -4.706 17.049 1.00 93.38 85 LEU A C 1
ATOM 653 O O . LEU A 1 85 ? -13.264 -4.710 17.210 1.00 93.38 85 LEU A O 1
ATOM 657 N N . PRO A 1 86 ? -11.424 -3.575 16.666 1.00 95.81 86 PRO A N 1
ATOM 658 C CA . PRO A 1 86 ? -12.185 -2.408 16.227 1.00 95.81 86 PRO A CA 1
ATOM 659 C C . PRO A 1 86 ? -13.155 -2.796 15.106 1.00 95.81 86 PRO A C 1
ATOM 661 O O . PRO A 1 86 ? -12.762 -3.520 14.190 1.00 95.81 86 PRO A O 1
ATOM 664 N N . HIS A 1 87 ? -14.388 -2.283 15.125 1.00 93.19 87 HIS A N 1
ATOM 665 C CA . HIS A 1 87 ? -15.433 -2.711 14.182 1.00 93.19 87 HIS A CA 1
ATOM 666 C C . HIS A 1 87 ? -14.993 -2.677 12.709 1.00 93.19 87 HIS A C 1
ATOM 668 O O . HIS A 1 87 ? -15.262 -3.615 11.967 1.00 93.19 87 HIS A O 1
ATOM 674 N N . ALA A 1 88 ? -14.234 -1.663 12.279 1.00 92.25 88 ALA A N 1
ATOM 675 C CA . ALA A 1 88 ? -13.702 -1.618 10.913 1.00 92.25 88 ALA A CA 1
ATOM 676 C C . ALA A 1 88 ? -12.837 -2.846 10.568 1.00 92.25 88 ALA A C 1
ATOM 678 O O . ALA A 1 88 ? -12.976 -3.415 9.487 1.00 92.25 88 ALA A O 1
ATOM 679 N N . ALA A 1 89 ? -11.983 -3.283 11.496 1.00 91.94 89 ALA A N 1
ATOM 680 C CA . ALA A 1 89 ? -11.171 -4.483 11.332 1.00 91.94 89 ALA A CA 1
ATOM 681 C C . ALA A 1 89 ? -12.022 -5.760 11.406 1.00 91.94 89 ALA A C 1
ATOM 683 O O . ALA A 1 89 ? -11.814 -6.664 10.602 1.00 91.94 89 ALA A O 1
ATOM 684 N N . ALA A 1 90 ? -13.018 -5.812 12.295 1.00 95.00 90 ALA A N 1
ATOM 685 C CA . ALA A 1 90 ? -13.941 -6.943 12.395 1.00 95.00 90 ALA A CA 1
ATOM 686 C C . ALA A 1 90 ? -14.744 -7.155 11.095 1.00 95.00 90 ALA A C 1
ATOM 688 O O . ALA A 1 90 ? -14.875 -8.283 10.619 1.00 95.00 90 ALA A O 1
ATOM 689 N N . HIS A 1 91 ? -15.230 -6.073 10.475 1.00 92.75 91 HIS A N 1
ATOM 690 C CA . HIS A 1 91 ? -15.926 -6.113 9.184 1.00 92.75 91 HIS A CA 1
ATOM 691 C C . HIS A 1 91 ? -15.007 -6.566 8.046 1.00 92.75 91 HIS A C 1
ATOM 693 O O . HIS A 1 91 ? -15.396 -7.403 7.231 1.00 92.75 91 HIS A O 1
ATOM 699 N N . VAL A 1 92 ? -13.780 -6.042 8.000 1.00 93.81 92 VAL A N 1
ATOM 700 C CA . VAL A 1 92 ? -12.755 -6.480 7.044 1.00 93.81 92 VAL A CA 1
ATOM 701 C C . VAL A 1 92 ? -12.474 -7.972 7.205 1.00 93.81 92 VAL A C 1
ATOM 703 O 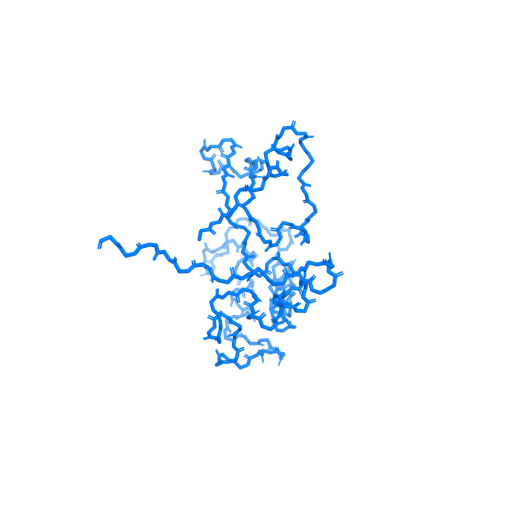O . VAL A 1 92 ? -12.511 -8.698 6.216 1.00 93.81 92 VAL A O 1
ATOM 706 N N . MET A 1 93 ? -12.243 -8.445 8.432 1.00 93.31 93 MET A N 1
ATOM 707 C CA . MET A 1 93 ? -11.953 -9.851 8.711 1.00 93.31 93 MET A CA 1
ATOM 708 C C . MET A 1 93 ? -13.100 -10.748 8.249 1.00 93.31 93 MET A C 1
ATOM 710 O O . MET A 1 93 ? -12.872 -11.698 7.507 1.00 93.31 93 MET A O 1
ATOM 714 N N . ARG A 1 94 ? -14.344 -10.413 8.603 1.00 94.06 94 ARG A N 1
ATOM 715 C CA . ARG A 1 94 ? -15.515 -11.207 8.208 1.00 94.06 94 ARG A CA 1
ATOM 716 C C . ARG A 1 94 ? -15.716 -11.265 6.695 1.00 94.06 94 ARG A C 1
ATOM 718 O O . ARG A 1 94 ? -16.106 -12.303 6.179 1.00 94.06 94 ARG A O 1
ATOM 725 N N . LYS A 1 95 ? -15.457 -10.167 5.979 1.00 93.12 95 LYS A N 1
ATOM 726 C CA . LYS A 1 95 ? -15.747 -10.075 4.539 1.00 93.12 95 LYS A CA 1
ATOM 727 C C . LYS A 1 95 ? -14.606 -10.507 3.633 1.00 93.12 95 LYS A C 1
ATOM 729 O O . LYS A 1 95 ? -14.864 -10.874 2.493 1.00 93.12 95 LYS A O 1
ATOM 734 N N . LEU A 1 96 ? -13.365 -10.405 4.101 1.00 93.00 96 LEU A N 1
ATOM 735 C CA . LEU A 1 96 ? -12.183 -10.581 3.255 1.00 93.00 96 LEU A CA 1
ATOM 736 C C . LEU A 1 96 ? -11.298 -11.758 3.660 1.00 93.00 96 LEU A C 1
ATOM 738 O O . LEU A 1 96 ? -10.340 -12.048 2.945 1.00 93.00 96 LEU A O 1
ATOM 742 N N . THR A 1 97 ? -11.610 -12.475 4.744 1.00 92.56 97 THR A N 1
ATOM 743 C CA . THR A 1 97 ? -10.953 -13.761 5.025 1.00 92.56 97 THR A CA 1
ATOM 744 C C . THR A 1 97 ? -11.159 -14.711 3.844 1.00 92.56 97 THR A C 1
ATOM 746 O O . THR A 1 97 ? -12.288 -15.010 3.470 1.00 92.56 97 THR A O 1
ATOM 749 N N . GLY A 1 98 ? -10.061 -15.155 3.225 1.00 89.56 98 GLY A N 1
ATOM 750 C CA . GLY A 1 98 ? -10.081 -16.036 2.051 1.00 89.56 98 GLY A CA 1
ATOM 751 C C . GLY A 1 98 ? -10.417 -15.353 0.718 1.00 89.56 98 GLY A C 1
ATOM 752 O O . GLY A 1 98 ? -10.335 -15.998 -0.327 1.00 89.56 98 GLY A O 1
ATOM 753 N N . ALA A 1 99 ? -10.749 -14.059 0.714 1.00 90.06 99 ALA A N 1
ATOM 754 C CA . ALA A 1 99 ? -11.043 -13.337 -0.518 1.00 90.06 99 ALA A CA 1
ATOM 755 C C . ALA A 1 99 ? -9.778 -13.152 -1.369 1.00 90.06 99 ALA A C 1
ATOM 757 O O . ALA A 1 99 ? -8.684 -12.890 -0.863 1.00 90.06 99 ALA A O 1
ATOM 758 N N . THR A 1 100 ? -9.939 -13.246 -2.688 1.00 89.00 100 THR A N 1
ATOM 759 C CA . THR A 1 100 ? -8.863 -12.995 -3.651 1.00 89.00 100 THR A CA 1
ATOM 760 C C . THR A 1 100 ? -9.307 -11.955 -4.669 1.00 89.00 100 THR A C 1
ATOM 762 O O . THR A 1 100 ? -10.488 -11.865 -4.995 1.00 89.00 100 THR A O 1
ATOM 765 N N . ALA A 1 101 ? -8.364 -11.132 -5.132 1.00 89.25 101 ALA A N 1
ATOM 766 C CA . ALA A 1 101 ? -8.654 -10.122 -6.141 1.00 89.25 101 ALA A CA 1
ATOM 767 C C . ALA A 1 101 ? -8.951 -10.790 -7.501 1.00 89.25 101 ALA A C 1
ATOM 769 O O . ALA A 1 101 ? -8.185 -11.682 -7.887 1.00 89.25 101 ALA A O 1
ATOM 770 N N . PRO A 1 102 ? -10.000 -10.363 -8.229 1.00 87.81 102 PRO A N 1
ATOM 771 C CA . PRO A 1 102 ? -10.340 -10.897 -9.549 1.00 87.81 102 PRO A CA 1
ATOM 772 C C . PRO A 1 102 ? -9.169 -10.862 -10.534 1.00 87.81 102 PRO A C 1
ATOM 774 O O . PRO A 1 102 ? -8.853 -11.870 -11.162 1.00 87.81 102 PRO A O 1
ATOM 777 N N . HIS A 1 103 ? -8.456 -9.738 -10.597 1.00 90.06 103 HIS A N 1
ATOM 778 C CA . HIS A 1 103 ? -7.312 -9.540 -11.483 1.00 90.06 103 HIS A CA 1
ATOM 779 C C . HIS A 1 103 ? -5.990 -9.747 -10.738 1.00 90.06 103 HIS A C 1
ATOM 781 O O . HIS A 1 103 ? -5.021 -8.987 -10.888 1.00 90.06 103 HIS A O 1
ATOM 787 N N . ARG A 1 104 ? -5.932 -10.774 -9.877 1.00 85.50 104 ARG A N 1
ATOM 788 C CA . ARG A 1 104 ? -4.672 -11.158 -9.235 1.00 85.50 104 ARG A CA 1
ATOM 789 C C . ARG A 1 104 ? -3.667 -11.599 -10.298 1.00 85.50 104 ARG A C 1
ATOM 791 O O . ARG A 1 104 ? -3.970 -12.403 -11.176 1.00 85.50 104 ARG A O 1
ATOM 798 N N . MET A 1 105 ? -2.444 -11.101 -10.181 1.00 82.44 105 MET A N 1
ATOM 799 C CA . MET A 1 105 ? -1.334 -11.595 -10.982 1.00 82.44 105 MET A CA 1
ATOM 800 C C . MET A 1 105 ? -0.894 -12.966 -10.449 1.00 82.44 105 MET A C 1
ATOM 802 O O . MET A 1 105 ? -1.002 -13.246 -9.254 1.00 82.44 105 MET A O 1
ATOM 806 N N . ASP A 1 106 ? -0.387 -13.819 -11.336 1.00 85.31 106 ASP A N 1
ATOM 807 C CA . ASP A 1 106 ? 0.279 -15.060 -10.945 1.00 85.31 106 ASP A CA 1
ATOM 808 C C . ASP A 1 106 ? 1.437 -14.751 -9.969 1.00 85.31 106 ASP A C 1
ATOM 810 O O . ASP A 1 106 ? 2.320 -13.955 -10.312 1.00 85.31 106 ASP A O 1
ATOM 814 N N . PRO A 1 107 ? 1.478 -15.369 -8.771 1.00 82.88 107 PRO A N 1
ATOM 815 C CA . PRO A 1 107 ? 2.551 -15.166 -7.805 1.00 82.88 107 PRO A CA 1
ATOM 816 C C . PRO A 1 107 ? 3.961 -15.432 -8.336 1.00 82.88 107 PRO A C 1
ATOM 818 O O . PRO A 1 107 ? 4.912 -14.921 -7.744 1.00 82.88 107 PRO A O 1
ATOM 821 N N . ALA A 1 108 ? 4.138 -16.250 -9.380 1.00 82.94 108 ALA A N 1
ATOM 822 C CA . ALA A 1 108 ? 5.434 -16.469 -10.027 1.00 82.94 108 ALA A CA 1
ATOM 823 C C . ALA A 1 108 ? 5.872 -15.265 -10.875 1.00 82.94 108 ALA A C 1
ATOM 825 O O . ALA A 1 108 ? 7.065 -15.011 -11.031 1.00 82.94 108 ALA A O 1
ATOM 826 N N . LYS A 1 109 ? 4.906 -14.487 -11.374 1.00 81.75 109 LYS A N 1
ATOM 827 C CA . LYS A 1 109 ? 5.134 -13.338 -12.254 1.00 81.75 109 LYS A CA 1
ATOM 828 C C . LYS A 1 109 ? 5.285 -12.012 -11.513 1.00 81.75 109 LYS A C 1
ATOM 830 O O . LYS A 1 109 ? 5.417 -10.965 -12.142 1.00 81.75 109 LYS A O 1
ATOM 835 N N . TYR A 1 110 ? 5.271 -12.032 -10.181 1.00 76.12 110 TYR A N 1
ATOM 836 C CA . TYR A 1 110 ? 5.437 -10.819 -9.390 1.00 76.12 110 TYR A CA 1
ATOM 837 C C . TYR A 1 110 ? 6.779 -10.148 -9.716 1.00 76.12 110 TYR A C 1
ATOM 839 O O . TYR A 1 110 ? 7.814 -10.817 -9.637 1.00 76.12 110 TYR A O 1
ATOM 847 N N . PRO A 1 111 ? 6.800 -8.833 -10.021 1.00 70.94 111 PRO A N 1
ATOM 848 C CA . PRO A 1 111 ? 8.029 -8.130 -10.381 1.00 70.94 111 PRO A CA 1
ATOM 849 C C . PRO A 1 111 ? 9.144 -8.323 -9.356 1.00 70.94 111 PRO A C 1
ATOM 851 O O . PRO A 1 111 ? 10.282 -8.539 -9.743 1.00 70.94 111 PRO A O 1
ATOM 854 N N . SER A 1 112 ? 8.806 -8.365 -8.064 1.00 67.06 112 SER A N 1
ATOM 855 C CA . SER A 1 112 ? 9.755 -8.612 -6.972 1.00 67.06 112 SER A CA 1
ATOM 856 C C . SER A 1 112 ? 10.413 -9.997 -6.992 1.00 67.06 112 SER A C 1
ATOM 858 O O . SER A 1 112 ? 11.493 -10.153 -6.425 1.00 67.06 112 SER A O 1
ATOM 860 N N . LYS A 1 113 ? 9.781 -11.002 -7.614 1.00 70.69 113 LYS A N 1
ATOM 861 C CA . LYS A 1 113 ? 10.357 -12.343 -7.803 1.00 70.69 113 LYS A CA 1
ATOM 862 C C . LYS A 1 113 ? 11.159 -12.456 -9.093 1.00 70.69 113 LYS A C 1
ATOM 864 O O . LYS A 1 113 ? 12.161 -13.159 -9.108 1.00 70.69 113 LYS A O 1
ATOM 869 N N . ILE A 1 114 ? 10.730 -11.766 -10.149 1.00 71.94 114 ILE A N 1
ATOM 870 C CA . ILE A 1 114 ? 11.420 -11.772 -11.444 1.00 71.94 114 ILE A CA 1
ATOM 871 C C . ILE A 1 114 ? 12.698 -10.922 -11.384 1.00 71.94 114 ILE A C 1
ATOM 873 O O . ILE A 1 114 ? 13.722 -11.303 -11.941 1.00 71.94 114 ILE A O 1
ATOM 877 N N . GLN A 1 115 ? 12.651 -9.761 -10.727 1.00 66.12 115 GLN A N 1
ATOM 878 C CA . GLN A 1 115 ? 13.756 -8.807 -10.684 1.00 66.12 115 GLN A CA 1
ATOM 879 C C . GLN A 1 115 ? 13.800 -8.050 -9.353 1.00 66.12 115 GLN A C 1
ATOM 881 O O . GLN A 1 115 ? 12.793 -7.581 -8.829 1.00 66.12 115 GLN A O 1
ATOM 886 N N . ARG A 1 116 ? 15.004 -7.908 -8.789 1.00 59.66 116 ARG A N 1
ATOM 887 C CA . ARG A 1 116 ? 15.207 -7.188 -7.518 1.00 59.66 116 ARG A CA 1
ATOM 888 C C . ARG A 1 116 ? 15.220 -5.667 -7.687 1.00 59.66 116 ARG A C 1
ATOM 890 O O . ARG A 1 116 ? 15.043 -4.945 -6.709 1.00 59.66 116 ARG A O 1
ATOM 897 N N . THR A 1 117 ? 15.453 -5.185 -8.904 1.00 58.44 117 THR A N 1
ATOM 898 C CA . THR A 1 117 ? 15.539 -3.764 -9.251 1.00 58.44 117 THR A CA 1
ATOM 899 C C . THR A 1 117 ? 14.324 -3.329 -10.065 1.00 58.44 117 THR A C 1
ATOM 901 O O . THR A 1 117 ? 13.705 -4.127 -10.765 1.00 58.44 117 THR A O 1
ATOM 904 N N . ALA A 1 118 ? 13.974 -2.044 -9.976 1.00 62.28 118 ALA A N 1
ATOM 905 C CA . ALA A 1 118 ? 12.848 -1.477 -10.721 1.00 62.28 118 ALA A CA 1
ATOM 906 C C . ALA A 1 118 ? 13.061 -1.501 -12.246 1.00 62.28 118 ALA A C 1
ATOM 908 O O . ALA A 1 118 ? 12.092 -1.625 -12.985 1.00 62.28 118 ALA A O 1
ATOM 909 N N . TYR A 1 119 ? 14.316 -1.422 -12.692 1.00 63.31 119 TYR A N 1
ATOM 910 C CA . TYR A 1 119 ? 14.701 -1.391 -14.101 1.00 63.31 119 TYR A CA 1
ATOM 911 C C . TYR A 1 119 ? 15.675 -2.528 -14.413 1.00 63.31 119 TYR A C 1
ATOM 913 O O . TYR A 1 119 ? 16.542 -2.849 -13.587 1.00 63.31 119 TYR A O 1
ATOM 921 N N . ARG A 1 120 ? 15.541 -3.110 -15.606 1.00 74.56 120 ARG A N 1
ATOM 922 C CA . ARG A 1 120 ? 16.566 -3.931 -16.258 1.00 74.56 120 ARG A CA 1
ATOM 923 C C . ARG A 1 120 ? 17.558 -3.029 -16.986 1.00 74.56 120 ARG A C 1
ATOM 925 O O . ARG A 1 120 ? 17.286 -1.858 -17.230 1.00 74.56 120 ARG A O 1
ATOM 932 N N . GLU A 1 121 ? 18.692 -3.592 -17.387 1.00 78.69 121 GLU A N 1
ATOM 933 C CA . GLU A 1 121 ? 19.691 -2.881 -18.191 1.00 78.69 121 GLU A CA 1
ATOM 934 C C . GLU A 1 121 ? 19.081 -2.256 -19.456 1.00 78.69 121 GLU A C 1
ATOM 936 O O . GLU A 1 121 ? 19.279 -1.072 -19.712 1.00 78.69 121 GLU A O 1
ATOM 941 N N . ALA A 1 122 ? 18.258 -3.009 -20.193 1.00 79.25 122 ALA A N 1
ATOM 942 C CA . ALA A 1 122 ? 17.573 -2.506 -21.384 1.00 79.25 122 ALA A CA 1
ATOM 943 C C . ALA A 1 122 ? 16.671 -1.292 -21.086 1.00 79.25 122 ALA A C 1
ATOM 945 O O . ALA A 1 122 ? 16.657 -0.332 -21.857 1.00 79.25 122 ALA A O 1
ATOM 946 N N . ASP A 1 123 ? 15.975 -1.302 -19.945 1.00 77.31 123 ASP A N 1
ATOM 947 C CA . ASP A 1 123 ? 15.121 -0.190 -19.519 1.00 77.31 123 ASP A CA 1
ATOM 948 C C . ASP A 1 123 ? 15.964 1.048 -19.180 1.00 77.31 123 ASP A C 1
ATOM 950 O O . ASP A 1 123 ? 15.604 2.171 -19.533 1.00 77.31 123 ASP A O 1
ATOM 954 N N . LEU A 1 124 ? 17.123 0.850 -18.539 1.00 80.00 124 LEU A N 1
ATOM 955 C CA . LEU A 1 124 ? 18.071 1.926 -18.240 1.00 80.00 124 LEU A CA 1
ATOM 956 C C . LEU A 1 124 ? 18.684 2.514 -19.515 1.00 80.00 124 LEU A C 1
ATOM 958 O O . LEU A 1 124 ? 18.849 3.729 -19.594 1.00 80.00 124 LEU A O 1
ATOM 962 N N . ILE A 1 125 ? 18.972 1.688 -20.525 1.00 82.62 125 ILE A N 1
ATOM 963 C CA . ILE A 1 125 ? 19.460 2.143 -21.835 1.00 82.62 125 ILE A CA 1
ATOM 964 C C . ILE A 1 125 ? 18.387 2.967 -22.555 1.00 82.62 125 ILE A C 1
ATOM 966 O O . ILE A 1 125 ? 18.688 4.036 -23.089 1.00 82.62 125 ILE A O 1
ATOM 970 N N . ALA A 1 126 ? 17.134 2.504 -22.567 1.00 83.25 126 ALA A N 1
ATOM 971 C CA . ALA A 1 126 ? 16.027 3.237 -23.178 1.00 83.25 126 ALA A CA 1
ATOM 972 C C . ALA A 1 126 ? 15.796 4.592 -22.488 1.00 83.25 126 ALA A C 1
ATOM 974 O O . ALA A 1 126 ? 15.639 5.618 -23.153 1.00 83.25 126 ALA A O 1
ATOM 975 N N . GLU A 1 127 ? 15.850 4.614 -21.156 1.00 78.88 127 GLU A N 1
ATOM 976 C CA . GLU A 1 127 ? 15.717 5.837 -20.370 1.00 78.88 127 GLU A CA 1
ATOM 977 C C . GLU A 1 127 ? 16.907 6.788 -20.566 1.00 78.88 127 GLU A C 1
ATOM 979 O O . GLU A 1 127 ? 16.710 7.999 -20.685 1.00 78.88 127 GLU A O 1
ATOM 984 N N . ALA A 1 128 ? 18.131 6.260 -20.659 1.00 83.81 128 ALA A N 1
ATOM 985 C CA . ALA A 1 128 ? 19.323 7.040 -20.980 1.00 83.81 128 ALA A CA 1
ATOM 986 C C . ALA A 1 128 ? 19.187 7.709 -22.354 1.00 83.81 128 ALA A C 1
ATOM 988 O O . ALA A 1 128 ? 19.352 8.924 -22.451 1.00 83.81 128 ALA A O 1
ATOM 989 N N . ARG A 1 129 ? 18.760 6.964 -23.386 1.00 85.31 129 ARG A N 1
ATOM 990 C CA . ARG A 1 129 ? 18.490 7.510 -24.729 1.00 85.31 129 ARG A CA 1
ATOM 991 C C . ARG A 1 129 ? 17.427 8.603 -24.705 1.00 85.31 129 ARG A C 1
ATOM 993 O O . ARG A 1 129 ? 17.640 9.663 -25.286 1.00 85.31 129 ARG A O 1
ATOM 1000 N N . ARG A 1 130 ? 16.314 8.386 -23.995 1.00 82.75 130 ARG A N 1
ATOM 1001 C CA . ARG A 1 130 ? 15.239 9.384 -23.844 1.00 82.75 130 ARG A CA 1
ATOM 1002 C C . ARG A 1 130 ? 15.735 10.686 -23.212 1.00 82.75 130 ARG A C 1
ATOM 1004 O O . ARG A 1 130 ? 15.230 11.755 -23.533 1.00 82.75 130 ARG A O 1
ATOM 1011 N N . ARG A 1 131 ? 16.720 10.595 -22.319 1.00 83.94 131 ARG A N 1
ATOM 1012 C CA . ARG A 1 131 ? 17.343 11.737 -21.636 1.00 83.94 131 ARG A CA 1
ATOM 1013 C C . ARG A 1 131 ? 18.567 12.301 -22.365 1.00 83.94 131 ARG A C 1
ATOM 1015 O O . ARG A 1 131 ? 19.196 13.208 -21.832 1.00 83.94 131 ARG A O 1
ATOM 1022 N N . GLY A 1 132 ? 18.924 11.770 -23.539 1.00 87.69 132 GLY A N 1
ATOM 1023 C CA . GLY A 1 132 ? 20.115 12.184 -24.288 1.00 87.69 132 GLY A CA 1
ATOM 1024 C C . GLY A 1 132 ? 21.441 11.804 -23.619 1.00 87.69 132 GLY A C 1
ATOM 1025 O O . GLY A 1 132 ? 22.469 12.412 -23.899 1.00 87.69 132 GLY A O 1
ATOM 1026 N N . LEU A 1 133 ? 21.429 10.823 -22.715 1.00 82.06 133 LEU A N 1
ATOM 1027 C CA . LEU A 1 133 ? 22.613 10.331 -22.016 1.00 82.06 133 LEU A CA 1
ATOM 1028 C C . LEU A 1 133 ? 23.259 9.193 -22.817 1.00 82.06 133 LEU A C 1
ATOM 1030 O O . LEU A 1 133 ? 22.582 8.251 -23.232 1.00 82.06 133 LEU A O 1
ATOM 1034 N N . GLY A 1 134 ? 24.578 9.262 -23.003 1.00 81.00 134 GLY A N 1
ATOM 1035 C CA . GLY A 1 134 ? 25.369 8.154 -23.542 1.00 81.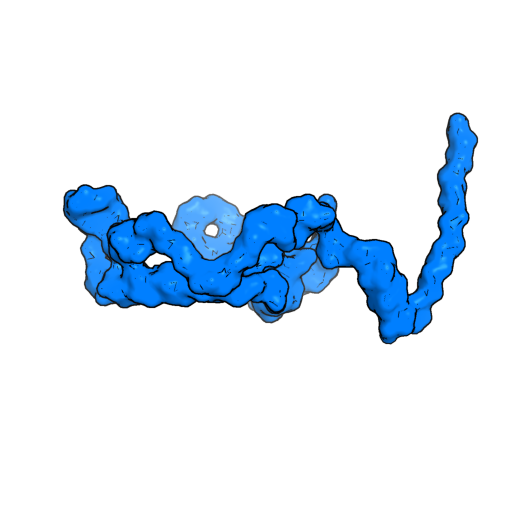00 134 GLY A CA 1
ATOM 1036 C C . GLY A 1 134 ? 25.620 7.068 -22.493 1.00 81.00 134 GLY A C 1
ATOM 1037 O O . GLY A 1 134 ? 25.658 7.346 -21.293 1.00 81.00 134 GLY A O 1
ATOM 1038 N N . THR A 1 135 ? 25.812 5.824 -22.934 1.00 73.19 135 THR A N 1
ATOM 1039 C CA . THR A 1 135 ? 26.253 4.733 -22.054 1.00 73.19 135 THR A CA 1
ATOM 1040 C C . THR A 1 135 ? 27.743 4.928 -21.740 1.00 73.19 135 THR A C 1
ATOM 1042 O O . THR A 1 135 ? 28.543 4.948 -22.676 1.00 73.19 135 THR A O 1
ATOM 1045 N N . PRO A 1 136 ? 28.147 5.107 -20.469 1.00 76.50 136 PRO A N 1
ATOM 1046 C CA . PRO A 1 136 ? 29.553 5.301 -20.128 1.00 76.50 136 PRO A CA 1
ATOM 1047 C C . PRO A 1 136 ? 30.368 4.038 -20.434 1.00 76.50 136 PRO A C 1
ATOM 1049 O O . PRO A 1 136 ? 29.883 2.920 -20.254 1.00 76.50 136 PRO A O 1
ATOM 1052 N N . ALA A 1 137 ? 31.617 4.213 -20.870 1.00 76.00 137 ALA A N 1
ATOM 1053 C CA . ALA A 1 137 ? 32.545 3.099 -21.030 1.00 76.00 137 ALA A CA 1
ATOM 1054 C C . ALA A 1 137 ? 32.845 2.470 -19.659 1.00 76.00 137 ALA A C 1
ATOM 1056 O O . ALA A 1 137 ? 33.140 3.177 -18.693 1.00 76.00 137 ALA A O 1
ATOM 1057 N N . TYR A 1 138 ? 32.768 1.142 -19.569 1.00 77.06 138 TYR A N 1
ATOM 1058 C CA . TYR A 1 138 ? 33.150 0.423 -18.358 1.00 77.06 138 TYR A CA 1
ATOM 1059 C C . TYR A 1 138 ? 34.667 0.510 -18.164 1.00 77.06 138 TYR A C 1
ATOM 1061 O O . TYR A 1 138 ? 35.430 0.033 -19.003 1.00 77.06 138 TYR A O 1
ATOM 1069 N N . VAL A 1 139 ? 35.097 1.098 -17.047 1.00 80.19 139 VAL A N 1
ATOM 1070 C CA . VAL A 1 139 ? 36.499 1.086 -16.617 1.00 80.19 139 VAL A CA 1
ATOM 1071 C C . VAL A 1 139 ? 36.619 0.058 -15.491 1.00 80.19 139 VAL A C 1
ATOM 1073 O O . VAL A 1 139 ? 36.078 0.297 -14.408 1.00 80.19 139 VAL A O 1
ATOM 1076 N N . PRO A 1 140 ? 37.263 -1.102 -15.718 1.00 74.50 140 PRO A N 1
ATOM 1077 C CA . PRO A 1 140 ? 37.464 -2.077 -14.656 1.00 74.50 140 PRO A CA 1
ATOM 1078 C C . PRO A 1 140 ? 38.317 -1.469 -13.529 1.00 74.50 140 PRO A C 1
ATOM 1080 O O . PRO A 1 140 ? 39.219 -0.675 -13.810 1.00 74.50 140 PRO A O 1
ATOM 1083 N N . PRO A 1 141 ? 38.067 -1.832 -12.258 1.00 79.56 141 PRO A N 1
ATOM 1084 C CA . PRO A 1 141 ? 38.900 -1.374 -11.154 1.00 79.56 141 PRO A CA 1
ATOM 1085 C C . PRO A 1 141 ? 40.340 -1.860 -11.348 1.00 79.56 141 PRO A C 1
ATOM 1087 O O . PRO A 1 141 ? 40.568 -2.981 -11.814 1.00 79.56 141 PRO A O 1
ATOM 1090 N N . ALA A 1 142 ? 41.311 -1.017 -10.984 1.00 78.06 142 ALA A N 1
ATOM 1091 C CA . ALA A 1 142 ? 42.710 -1.420 -10.950 1.00 78.06 142 ALA A CA 1
ATOM 1092 C C . ALA A 1 142 ? 42.843 -2.650 -10.041 1.00 78.06 142 ALA A C 1
ATOM 1094 O O . ALA A 1 142 ? 42.330 -2.654 -8.920 1.00 78.06 142 ALA A O 1
ATOM 1095 N N . ARG A 1 143 ? 43.472 -3.714 -10.550 1.00 76.56 143 ARG A N 1
ATOM 1096 C CA . ARG A 1 143 ? 43.787 -4.890 -9.735 1.00 76.56 143 ARG A CA 1
ATOM 1097 C C . ARG A 1 143 ? 44.732 -4.426 -8.622 1.00 76.56 143 ARG A C 1
ATOM 1099 O O . ARG A 1 143 ? 45.788 -3.883 -8.940 1.00 76.56 143 ARG A O 1
ATOM 1106 N N . VAL A 1 144 ? 44.298 -4.574 -7.369 1.00 68.62 144 VAL A N 1
ATOM 1107 C CA . VAL A 1 144 ? 45.127 -4.378 -6.167 1.00 68.62 144 VAL A CA 1
ATOM 1108 C C . VAL A 1 144 ? 46.045 -5.578 -6.006 1.00 68.62 144 VAL A C 1
ATOM 1110 O O . VAL A 1 144 ? 45.549 -6.705 -6.242 1.00 68.62 144 VAL A O 1
#